Protein AF-V4KDW3-F1 (afdb_monomer)

Solvent-accessible surface area (backbone atoms only — not comparable to full-atom values): 5821 Å² total; per-residue (Å²): 132,80,84,69,62,55,68,58,55,50,51,54,54,51,50,53,52,52,46,55,50,48,41,76,74,33,95,88,52,86,75,80,82,82,65,56,66,59,31,44,49,50,57,61,69,44,87,76,80,88,71,72,94,68,83,57,84,56,68,83,44,46,60,58,104,44,97,83,48,57,18,69,60,44,49,53,48,30,48,46,49,45,51,56,52,51,52,49,64,76,66,58,132

Sequence (93 aa):
MSQKNALVNLHNKLLHQVVSKLNNETEQLSFVFLDYYNAFSSVFMNKRANLGTTKFENPLKTCCEDDVHPSQEGWSSVYTVLSKRVNQVLTEP

InterPro domains:
  IPR001087 GDSL lipase/esterase [PF00657] (2-74)
  IPR036514 SGNH hydrolase superfamily [G3DSA:3.40.50.1110] (2-92)

Secondary structure (DSSP, 8-state):
---TTHHHHHHHHHHHHHHHHHHHH-TT-------HHHHHHHHHH-SS-SS-SS----TT-BSSS-SSSB-HHHHHHHHHHHHHHHHHHHH--

Radius of gyration: 15.78 Å; Cα contacts (8 Å, |Δi|>4): 55; chains: 1; bounding box: 35×26×39 Å

Foldseek 3Di:
DDPPPVVVVVVVVVVVVVLVVVPVVDPPDHDDDQPLVCLLCVLLVDQDDDQDPQRPNDQQDACDPDRPHGHPSSVVSSCSSRVVVVVVVVPDD

Structure (mmCIF, N/CA/C/O backbone):
data_AF-V4KDW3-F1
#
_entry.id   AF-V4KDW3-F1
#
loop_
_atom_site.group_PDB
_atom_site.id
_atom_site.type_symbol
_atom_site.label_atom_id
_atom_site.label_alt_id
_atom_site.label_comp_i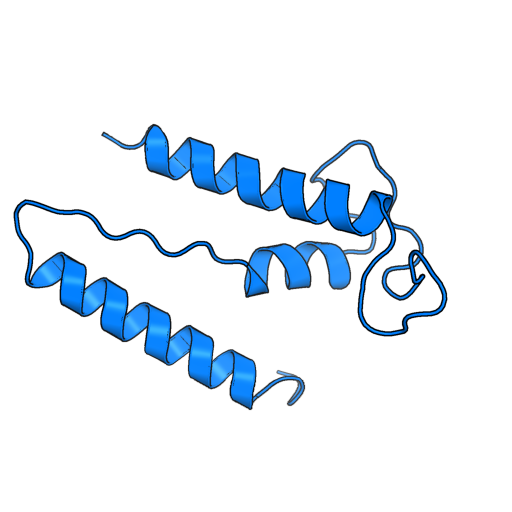d
_atom_site.label_asym_id
_atom_site.label_entity_id
_atom_site.label_seq_id
_atom_site.pdbx_PDB_ins_code
_atom_site.Cartn_x
_atom_site.Cartn_y
_atom_site.Cartn_z
_atom_site.occupancy
_atom_site.B_iso_or_equiv
_atom_site.auth_seq_id
_atom_site.auth_comp_id
_atom_site.auth_asym_id
_atom_site.auth_atom_id
_atom_site.pdbx_PDB_model_num
ATOM 1 N N . MET A 1 1 ? -12.613 9.573 -17.137 1.00 43.22 1 MET A N 1
ATOM 2 C CA . MET A 1 1 ? -11.399 8.978 -16.534 1.00 43.22 1 MET A CA 1
ATOM 3 C C . MET A 1 1 ? -11.167 7.618 -17.178 1.00 43.22 1 MET A C 1
ATOM 5 O O . MET A 1 1 ? -12.127 6.885 -17.359 1.00 43.22 1 MET A O 1
ATOM 9 N N . SER A 1 2 ? -9.937 7.356 -17.625 1.00 52.00 2 SER A N 1
ATOM 10 C CA . SER A 1 2 ? -9.518 6.194 -18.429 1.00 52.00 2 SER A CA 1
ATOM 11 C C . SER A 1 2 ? -9.966 4.841 -17.847 1.00 52.00 2 SER A C 1
ATOM 13 O O . SER A 1 2 ? -9.775 4.589 -16.663 1.00 52.00 2 SER A O 1
ATOM 15 N N . GLN A 1 3 ? -10.520 3.964 -18.691 1.00 62.94 3 GLN A N 1
ATOM 16 C CA . GLN A 1 3 ? -11.098 2.643 -18.374 1.00 62.94 3 GLN A CA 1
ATOM 17 C C . GLN A 1 3 ? -10.041 1.557 -18.041 1.00 62.94 3 GLN A C 1
ATOM 19 O O . GLN A 1 3 ? -10.317 0.363 -18.129 1.00 62.94 3 GLN A O 1
ATOM 24 N N . LYS A 1 4 ? -8.807 1.939 -17.685 1.00 73.81 4 LYS A N 1
ATOM 25 C CA . LYS A 1 4 ? -7.746 0.992 -17.303 1.00 73.81 4 LYS A CA 1
ATOM 26 C C . LYS A 1 4 ? -7.956 0.518 -15.863 1.00 73.81 4 LYS A C 1
ATOM 28 O O . LYS A 1 4 ? -8.308 1.312 -14.994 1.00 73.81 4 LYS A O 1
ATOM 33 N N . ASN A 1 5 ? -7.723 -0.772 -15.617 1.00 83.31 5 ASN A N 1
ATOM 34 C CA . ASN A 1 5 ? -7.802 -1.397 -14.290 1.00 83.31 5 ASN A CA 1
ATOM 35 C C . ASN A 1 5 ? -9.180 -1.276 -13.602 1.00 83.31 5 ASN A C 1
ATOM 37 O O . ASN A 1 5 ? -9.259 -1.220 -12.378 1.00 83.31 5 ASN A O 1
ATOM 41 N N . ALA A 1 6 ? -10.281 -1.253 -14.366 1.00 90.44 6 ALA A N 1
ATOM 42 C CA . ALA A 1 6 ? -11.638 -1.081 -13.831 1.00 90.44 6 ALA A CA 1
ATOM 43 C C . ALA A 1 6 ? -12.004 -2.096 -12.728 1.00 90.44 6 ALA A C 1
ATOM 45 O O . ALA A 1 6 ? -12.577 -1.709 -11.711 1.00 90.44 6 ALA A O 1
ATOM 46 N N . LEU A 1 7 ? -11.617 -3.367 -12.892 1.00 93.00 7 LEU A N 1
ATOM 47 C CA . LEU A 1 7 ? -11.830 -4.404 -11.879 1.00 93.00 7 LEU A CA 1
ATOM 48 C C . LEU A 1 7 ? -11.046 -4.124 -10.588 1.00 93.00 7 LEU A C 1
ATOM 50 O O . LEU A 1 7 ? -11.600 -4.248 -9.501 1.00 93.00 7 LEU A O 1
ATOM 54 N N . VAL A 1 8 ? -9.787 -3.691 -10.700 1.00 90.56 8 VAL A N 1
ATOM 55 C CA . VAL A 1 8 ? -8.944 -3.328 -9.547 1.00 90.56 8 VAL A CA 1
ATOM 56 C C . VAL A 1 8 ? -9.523 -2.112 -8.820 1.00 90.56 8 VAL A C 1
ATOM 58 O O . VAL A 1 8 ? -9.614 -2.111 -7.595 1.00 90.56 8 VAL A O 1
ATOM 61 N N . ASN A 1 9 ? -9.994 -1.105 -9.564 1.00 89.75 9 ASN A N 1
ATOM 62 C CA . ASN A 1 9 ? -10.67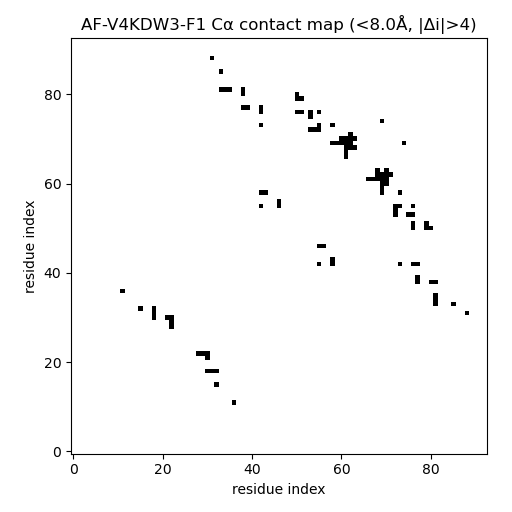5 0.061 -8.995 1.00 89.75 9 ASN A CA 1
ATOM 63 C C . ASN A 1 9 ? -11.943 -0.342 -8.229 1.00 89.75 9 ASN A C 1
ATOM 65 O O . ASN A 1 9 ? -12.175 0.147 -7.123 1.00 89.75 9 ASN A O 1
ATOM 69 N N . LEU A 1 10 ? -12.755 -1.240 -8.799 1.00 94.19 10 LEU A N 1
ATOM 70 C CA . LEU A 1 10 ? -13.955 -1.749 -8.140 1.00 94.19 10 LEU A CA 1
ATOM 71 C C . LEU A 1 10 ? -13.603 -2.534 -6.871 1.00 94.19 10 LEU A C 1
ATOM 73 O O . LEU A 1 10 ? -14.177 -2.261 -5.821 1.00 94.19 10 LEU A O 1
ATOM 77 N N . HIS A 1 11 ? -12.648 -3.463 -6.956 1.00 93.88 11 HIS A N 1
ATOM 78 C CA . HIS A 1 11 ? -12.193 -4.257 -5.817 1.00 93.88 11 HIS A CA 1
ATOM 79 C C . HIS A 1 11 ? -11.719 -3.369 -4.663 1.00 93.88 11 HIS A C 1
ATOM 81 O O . HIS A 1 11 ? -12.228 -3.498 -3.553 1.00 93.88 11 HIS A O 1
ATOM 87 N N . ASN A 1 12 ? -10.817 -2.418 -4.934 1.00 93.06 12 ASN A N 1
ATOM 88 C CA . ASN A 1 12 ? -10.303 -1.516 -3.905 1.00 93.06 12 ASN A CA 1
ATOM 89 C C . ASN A 1 12 ? -11.427 -0.666 -3.304 1.00 93.06 12 ASN A C 1
ATOM 91 O O . ASN A 1 12 ? -11.511 -0.545 -2.086 1.00 93.06 12 ASN A O 1
ATOM 95 N N . LYS A 1 13 ? -12.351 -0.146 -4.126 1.00 93.56 13 LYS A N 1
ATOM 96 C CA . LYS A 1 13 ? -13.515 0.602 -3.629 1.00 93.56 13 LYS A CA 1
ATOM 97 C C . LYS A 1 13 ? -14.367 -0.229 -2.662 1.00 93.56 13 LYS A C 1
ATOM 99 O O . LYS A 1 13 ? -14.746 0.279 -1.611 1.00 93.56 13 LYS A O 1
ATOM 104 N N . LEU A 1 14 ? -14.667 -1.482 -3.005 1.00 95.94 14 LEU A N 1
ATOM 105 C CA . LEU A 1 14 ? -15.455 -2.370 -2.146 1.00 95.94 14 LEU A CA 1
ATOM 106 C C . LEU A 1 14 ? -14.691 -2.746 -0.867 1.00 95.94 14 LEU A C 1
ATOM 108 O O . LEU A 1 14 ? -15.277 -2.737 0.212 1.00 95.94 14 LEU A O 1
ATOM 112 N N . LEU A 1 15 ? -13.383 -3.005 -0.962 1.00 94.62 15 LEU A N 1
ATOM 113 C CA . LEU A 1 15 ? -12.529 -3.295 0.192 1.00 94.62 15 LEU A CA 1
ATOM 114 C C . LEU A 1 15 ? -12.537 -2.139 1.202 1.00 94.62 15 LEU A C 1
ATOM 116 O O . LEU A 1 15 ? -12.769 -2.359 2.388 1.00 94.62 15 LEU A O 1
ATOM 120 N N . HIS A 1 16 ? -12.374 -0.903 0.725 1.00 92.88 16 HIS A N 1
ATOM 121 C CA . HIS A 1 16 ? -12.483 0.300 1.551 1.00 92.88 16 HIS A CA 1
ATOM 122 C C . HIS A 1 16 ? -13.827 0.395 2.285 1.00 92.88 16 HIS A C 1
ATOM 124 O O . HIS A 1 16 ? -13.863 0.725 3.470 1.00 92.88 16 HIS A O 1
ATOM 130 N N . GLN A 1 17 ? -14.934 0.102 1.594 1.00 94.81 17 GLN A N 1
ATOM 131 C CA . GLN A 1 17 ? -16.270 0.135 2.193 1.00 94.81 17 GLN A CA 1
ATOM 132 C C . GLN A 1 17 ? -16.424 -0.913 3.299 1.00 94.81 17 GLN A C 1
ATOM 134 O O . GLN A 1 17 ? -16.964 -0.603 4.358 1.00 94.81 17 GLN A O 1
ATOM 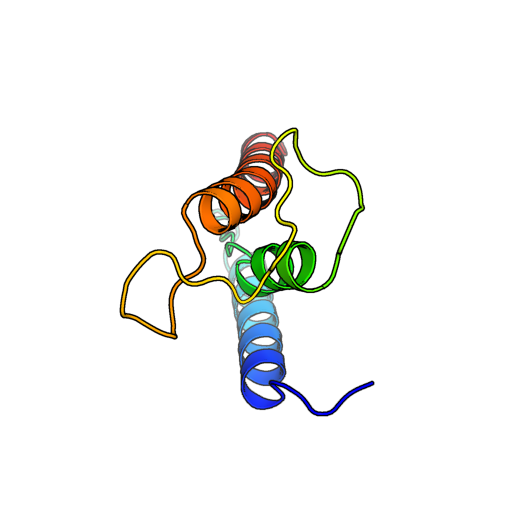139 N N . VAL A 1 18 ? -15.929 -2.134 3.078 1.00 94.81 18 VAL A N 1
ATOM 140 C CA . VAL A 1 18 ? -16.007 -3.216 4.069 1.00 94.81 18 VAL A CA 1
ATOM 141 C C . VAL A 1 18 ? -15.136 -2.919 5.290 1.00 94.81 18 VAL A C 1
ATOM 143 O O . VAL A 1 18 ? -15.605 -3.101 6.407 1.00 94.81 18 VAL A O 1
ATOM 146 N N . VAL A 1 19 ? -13.916 -2.402 5.109 1.00 92.50 19 VAL A N 1
ATOM 147 C CA . VAL A 1 19 ? -13.038 -2.021 6.233 1.00 92.50 19 VAL A CA 1
ATOM 148 C C . VAL A 1 19 ? -13.628 -0.855 7.029 1.00 92.50 19 VAL A C 1
ATOM 150 O O . VAL A 1 19 ? -13.623 -0.885 8.255 1.00 92.50 19 VAL A O 1
ATOM 153 N N . SER A 1 20 ? -14.203 0.147 6.355 1.00 91.69 20 SER A N 1
ATOM 154 C CA . SER A 1 20 ? -14.885 1.253 7.040 1.00 91.69 20 SER A CA 1
ATOM 155 C C . SER A 1 20 ? -16.097 0.772 7.833 1.00 91.69 20 SER A C 1
ATOM 157 O O . SER A 1 20 ? -16.314 1.243 8.945 1.00 91.69 20 SER A O 1
ATOM 159 N N . LYS A 1 21 ? -16.874 -0.167 7.281 1.00 94.31 21 LYS A N 1
ATOM 160 C CA . LYS A 1 21 ? -17.984 -0.788 8.001 1.00 94.31 21 LYS A CA 1
ATOM 161 C C . LYS A 1 21 ? -17.481 -1.547 9.231 1.00 94.31 21 LYS A C 1
ATOM 163 O O . LYS A 1 21 ? -18.025 -1.341 10.307 1.00 94.31 21 LYS A O 1
ATOM 168 N N . L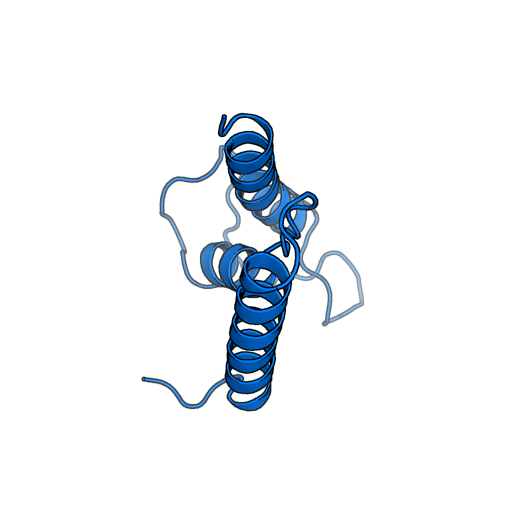EU A 1 22 ? -16.433 -2.358 9.073 1.00 93.31 22 LEU A N 1
ATOM 169 C CA . LEU A 1 22 ? -15.828 -3.121 10.164 1.00 93.31 22 LEU A CA 1
ATOM 170 C C . LEU A 1 22 ? -15.407 -2.202 11.318 1.00 93.31 22 LEU A C 1
ATOM 172 O O . LEU A 1 22 ? -15.831 -2.436 12.440 1.00 93.31 22 LEU A O 1
ATOM 176 N N . ASN A 1 23 ? -14.685 -1.114 11.032 1.00 91.81 23 ASN A N 1
ATOM 177 C CA . ASN A 1 23 ? -14.265 -0.143 12.052 1.00 91.81 23 ASN A CA 1
ATOM 178 C C . ASN A 1 23 ? -15.438 0.526 12.783 1.00 91.81 23 ASN A C 1
ATOM 180 O O . ASN A 1 23 ? -15.323 0.830 13.963 1.00 91.81 23 ASN A O 1
ATOM 184 N N . ASN A 1 24 ? -16.567 0.748 12.107 1.00 91.88 24 ASN A N 1
ATOM 185 C CA . ASN A 1 24 ? -17.759 1.314 12.745 1.00 91.88 24 ASN A CA 1
ATOM 186 C C . ASN A 1 24 ? -18.495 0.297 13.632 1.00 91.88 24 ASN A C 1
ATOM 188 O O . ASN A 1 24 ? -19.254 0.695 14.511 1.00 91.88 24 ASN A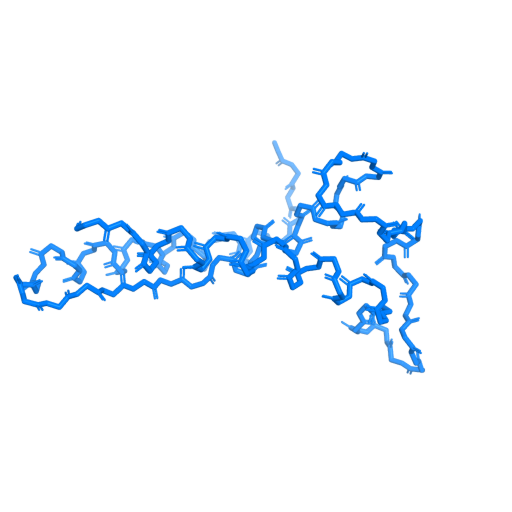 O 1
ATOM 192 N N . GLU A 1 25 ? -18.314 -1.001 13.378 1.00 94.25 25 GLU A N 1
ATOM 193 C CA . GLU A 1 25 ? -18.947 -2.097 14.121 1.00 94.25 25 GLU A CA 1
ATOM 194 C C . GLU A 1 25 ? -18.041 -2.657 15.236 1.00 94.25 25 GLU A C 1
ATOM 196 O O . GLU A 1 25 ? -18.516 -3.408 16.088 1.00 94.25 25 GLU A O 1
ATOM 201 N N . THR A 1 26 ? -16.753 -2.292 15.267 1.00 89.31 26 THR A N 1
ATOM 202 C CA . THR A 1 26 ? -15.786 -2.728 16.285 1.00 89.31 26 THR A CA 1
ATOM 203 C C . THR A 1 26 ? -15.249 -1.554 17.102 1.00 89.31 26 THR A C 1
ATOM 205 O O . THR A 1 26 ? -14.330 -0.862 16.681 1.00 89.31 26 THR A O 1
ATOM 208 N N . GLU A 1 27 ? -15.762 -1.370 18.320 1.00 79.12 27 GLU A N 1
ATOM 209 C CA . GLU A 1 27 ? -15.420 -0.222 19.182 1.00 79.12 27 GLU A CA 1
ATOM 210 C C . GLU A 1 27 ? -13.993 -0.246 19.765 1.00 79.12 27 GLU A C 1
ATOM 212 O O . GLU A 1 27 ? -13.499 0.776 20.230 1.00 79.12 27 GLU A O 1
ATOM 217 N N . GLN A 1 28 ? -13.326 -1.404 19.775 1.00 81.75 28 GLN A N 1
ATOM 218 C CA . GLN A 1 28 ? -12.036 -1.592 20.463 1.00 81.75 28 GLN A CA 1
ATOM 219 C C . GLN A 1 28 ? -10.858 -1.867 19.523 1.00 81.75 28 GLN A C 1
ATOM 221 O O . GLN A 1 28 ? -9.719 -1.934 19.981 1.00 81.75 28 GLN A O 1
ATOM 226 N N . LEU A 1 29 ? -11.114 -2.070 18.228 1.00 85.31 29 LEU A N 1
ATOM 227 C CA . LEU A 1 29 ? -10.095 -2.460 17.258 1.00 85.31 29 LEU A CA 1
ATOM 228 C C . LEU A 1 29 ? -10.181 -1.575 16.020 1.00 85.31 29 LEU A C 1
ATOM 230 O O . LEU A 1 29 ? -11.228 -1.485 15.385 1.00 85.31 29 LEU A O 1
ATOM 234 N N . SER A 1 30 ? -9.044 -0.983 15.662 1.00 84.56 30 SER A N 1
ATOM 235 C CA . SER A 1 30 ? -8.883 -0.225 14.426 1.00 84.56 30 SER A CA 1
ATOM 236 C C . SER A 1 30 ? -8.228 -1.099 13.366 1.00 84.56 30 SER A C 1
ATOM 238 O O . SER A 1 30 ? -7.087 -1.540 13.509 1.00 84.56 30 SER A O 1
ATOM 240 N N . PHE A 1 31 ? -8.946 -1.326 12.273 1.00 87.94 31 PHE A N 1
ATOM 241 C CA . PHE A 1 31 ? -8.446 -2.006 11.092 1.00 87.94 31 PHE A CA 1
ATOM 242 C C . PHE A 1 31 ? -7.971 -0.980 10.072 1.00 87.94 31 PHE A C 1
ATOM 244 O O . PHE A 1 31 ? -8.716 -0.112 9.611 1.00 87.94 31 PHE A O 1
ATOM 251 N N . VAL A 1 32 ? -6.710 -1.118 9.688 1.00 83.81 32 VAL A N 1
ATOM 252 C CA . VAL A 1 32 ? -6.059 -0.280 8.688 1.00 83.81 32 VAL A CA 1
ATOM 253 C C . VAL A 1 32 ? -5.756 -1.163 7.492 1.00 83.81 32 VAL A C 1
ATOM 255 O O . VAL A 1 32 ? -5.199 -2.250 7.639 1.00 83.81 32 VAL A O 1
ATOM 258 N N . PHE A 1 33 ? -6.103 -0.702 6.295 1.00 83.69 33 PHE A N 1
ATOM 259 C CA . PHE A 1 33 ? -5.679 -1.355 5.063 1.00 83.69 33 PHE A CA 1
ATOM 260 C C . PHE A 1 33 ? -4.516 -0.558 4.457 1.00 83.69 33 PHE A C 1
ATOM 262 O O . PHE A 1 33 ? -4.493 0.675 4.475 1.00 83.69 33 PHE A O 1
ATOM 269 N N . LEU A 1 34 ? -3.533 -1.270 3.914 1.00 85.81 34 LEU A N 1
ATOM 270 C CA . LEU A 1 34 ? -2.409 -0.652 3.230 1.00 85.81 34 LEU A CA 1
ATOM 271 C C . LEU A 1 34 ? -2.806 -0.338 1.782 1.00 85.81 34 LEU A C 1
ATOM 273 O O . LEU A 1 34 ? -3.040 -1.247 0.987 1.00 85.81 34 LEU A O 1
ATOM 277 N N . ASP A 1 35 ? -2.863 0.946 1.429 1.00 87.12 35 ASP A N 1
ATOM 278 C CA . ASP A 1 35 ? -3.262 1.422 0.096 1.00 87.12 35 ASP A CA 1
ATOM 279 C C . ASP A 1 35 ? -2.152 1.239 -0.951 1.00 87.12 35 ASP A C 1
ATOM 281 O O . ASP A 1 35 ? -1.517 2.182 -1.437 1.00 87.12 35 ASP A O 1
ATOM 285 N N . TYR A 1 36 ? -1.902 -0.025 -1.277 1.00 88.00 36 TYR A N 1
ATOM 286 C CA . TYR A 1 36 ? -0.867 -0.438 -2.211 1.00 88.00 36 TYR A CA 1
ATOM 287 C C . TYR A 1 36 ? -1.138 0.056 -3.631 1.00 88.00 36 TYR A C 1
ATOM 289 O O . TYR A 1 36 ? -0.218 0.452 -4.345 1.00 88.00 36 TYR A O 1
ATOM 297 N N . TYR A 1 37 ? -2.412 0.085 -4.031 1.00 88.75 37 TYR A N 1
ATOM 298 C CA . TYR A 1 37 ? -2.812 0.514 -5.363 1.00 88.75 37 TYR A CA 1
ATOM 299 C C . TYR A 1 37 ? -2.481 1.981 -5.618 1.00 88.75 37 TYR A C 1
ATOM 301 O O . TYR A 1 37 ? -1.875 2.286 -6.647 1.00 88.75 37 TYR A O 1
ATOM 309 N N . ASN A 1 38 ? -2.82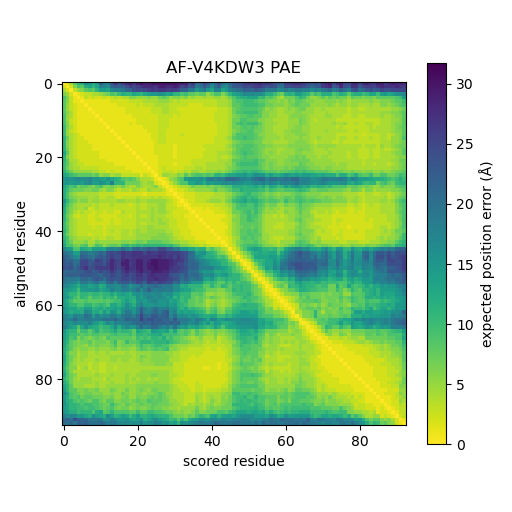9 2.893 -4.703 1.00 85.88 38 ASN A N 1
ATOM 310 C CA . ASN A 1 38 ? -2.492 4.301 -4.894 1.00 85.88 38 ASN A CA 1
ATOM 311 C C . ASN A 1 38 ? -1.000 4.559 -4.690 1.00 85.88 38 ASN A C 1
ATOM 313 O O . ASN A 1 38 ? -0.447 5.393 -5.404 1.00 85.88 38 ASN A O 1
ATOM 317 N N . ALA A 1 39 ? -0.325 3.840 -3.785 1.00 85.75 39 ALA A N 1
ATOM 318 C CA . ALA A 1 39 ? 1.126 3.950 -3.648 1.00 85.75 39 ALA A CA 1
ATOM 319 C C . ALA A 1 39 ? 1.832 3.590 -4.963 1.00 85.75 39 ALA A C 1
ATOM 321 O O . ALA A 1 39 ? 2.570 4.410 -5.513 1.00 85.75 39 ALA A O 1
ATOM 322 N N . PHE A 1 40 ? 1.514 2.425 -5.527 1.00 84.88 40 PHE A N 1
ATOM 323 C CA . PHE A 1 40 ? 2.047 1.982 -6.810 1.00 84.88 40 PHE A CA 1
ATOM 324 C C . PHE A 1 40 ? 1.653 2.924 -7.952 1.00 84.88 40 PHE A C 1
ATOM 326 O O . PHE A 1 40 ? 2.515 3.396 -8.688 1.00 84.88 40 PHE A O 1
ATOM 333 N N . SER A 1 41 ? 0.366 3.262 -8.074 1.00 83.25 41 SER A N 1
ATOM 334 C CA . SER A 1 41 ? -0.134 4.146 -9.135 1.00 83.25 41 SER A CA 1
ATOM 335 C C . SER A 1 41 ? 0.497 5.533 -9.066 1.00 83.25 41 SER A C 1
ATOM 337 O O . SER A 1 41 ? 0.770 6.123 -10.107 1.00 83.25 41 SER A O 1
ATOM 339 N N . SER A 1 42 ? 0.775 6.049 -7.865 1.00 81.44 42 SER A N 1
ATOM 340 C CA . SER A 1 42 ? 1.443 7.341 -7.701 1.00 81.44 42 SER A CA 1
ATOM 341 C C . SER A 1 42 ? 2.872 7.311 -8.235 1.00 81.44 42 SER A C 1
ATOM 343 O O . SER A 1 42 ? 3.241 8.212 -8.978 1.00 81.44 42 SER A O 1
ATOM 345 N N . VAL A 1 43 ? 3.642 6.259 -7.942 1.00 79.25 43 VAL A N 1
ATOM 346 C CA . VAL A 1 43 ? 5.011 6.074 -8.448 1.00 79.25 43 VAL A CA 1
ATOM 347 C C . VAL A 1 43 ? 5.009 5.813 -9.955 1.00 79.25 43 VAL A C 1
ATOM 349 O O . VAL A 1 43 ? 5.836 6.353 -10.683 1.00 79.25 43 VAL A O 1
ATOM 352 N N . PHE A 1 44 ? 4.049 5.026 -10.439 1.00 76.62 44 PHE A N 1
ATOM 353 C CA . PHE A 1 44 ? 3.940 4.647 -11.843 1.00 76.62 44 PHE A CA 1
ATOM 354 C C . PHE A 1 44 ? 3.492 5.809 -12.747 1.00 76.62 44 PHE A C 1
ATOM 356 O O . PHE A 1 44 ? 3.992 5.962 -13.861 1.00 76.62 44 PHE A O 1
ATOM 363 N N . MET A 1 45 ? 2.554 6.642 -12.278 1.00 74.69 45 MET A N 1
ATOM 364 C CA . MET A 1 45 ? 1.979 7.745 -13.059 1.00 74.69 45 MET A CA 1
ATOM 365 C C . MET A 1 45 ? 2.743 9.069 -12.910 1.00 74.69 45 MET A C 1
ATOM 367 O O . MET A 1 45 ? 2.691 9.894 -13.825 1.00 74.69 45 MET A O 1
ATOM 371 N N . ASN A 1 46 ? 3.464 9.306 -11.804 1.00 67.31 46 ASN A N 1
ATOM 372 C CA . ASN A 1 46 ? 4.273 10.518 -11.652 1.00 67.31 46 ASN A CA 1
ATOM 373 C C . ASN A 1 46 ? 5.690 10.330 -12.191 1.00 67.31 46 ASN A C 1
ATOM 375 O O . ASN A 1 46 ? 6.568 9.807 -11.517 1.00 67.31 46 ASN A O 1
ATOM 379 N N . LYS A 1 47 ? 5.969 10.932 -13.350 1.00 55.47 47 LYS A N 1
ATOM 380 C CA . LYS A 1 47 ? 7.334 11.050 -13.884 1.00 55.47 47 LYS A CA 1
ATOM 381 C C . LYS A 1 47 ? 8.255 12.028 -13.137 1.00 55.47 47 LYS A C 1
ATOM 383 O O . LYS A 1 47 ? 9.373 12.203 -13.606 1.00 55.47 47 LYS A O 1
ATOM 388 N N . ARG A 1 48 ? 7.843 12.709 -12.051 1.00 49.00 48 ARG A N 1
ATOM 389 C CA . ARG A 1 48 ? 8.696 13.743 -11.400 1.00 49.00 48 ARG A CA 1
ATOM 390 C C . ARG A 1 48 ? 8.266 14.297 -10.032 1.00 49.00 48 ARG A C 1
ATOM 392 O O . ARG A 1 48 ? 9.015 15.090 -9.474 1.00 49.00 48 ARG A O 1
ATOM 399 N N . ALA A 1 49 ? 7.106 13.949 -9.475 1.00 45.25 49 ALA A N 1
ATOM 400 C CA . ALA A 1 49 ? 6.606 14.653 -8.290 1.00 45.25 49 ALA A CA 1
ATOM 401 C C . ALA A 1 49 ? 6.985 13.965 -6.958 1.00 45.25 49 ALA A C 1
ATOM 403 O O . ALA A 1 49 ? 6.237 13.161 -6.415 1.00 45.25 49 ALA A O 1
ATOM 404 N N . ASN A 1 50 ? 8.136 14.376 -6.416 1.00 50.84 50 ASN A N 1
ATOM 405 C CA . ASN A 1 50 ? 8.306 14.755 -5.002 1.00 50.84 50 ASN A CA 1
ATOM 406 C C . ASN A 1 50 ? 8.204 13.701 -3.877 1.00 50.84 50 ASN A C 1
ATOM 408 O O . ASN A 1 50 ? 7.791 14.067 -2.776 1.00 50.84 50 ASN A O 1
ATOM 412 N N . LEU A 1 51 ? 8.601 12.435 -4.064 1.00 49.12 51 LEU A N 1
ATOM 413 C CA . LEU A 1 51 ? 8.529 11.446 -2.963 1.00 49.12 51 LEU A CA 1
ATOM 414 C C . LEU A 1 51 ? 9.827 10.684 -2.623 1.00 49.12 51 LEU A C 1
ATOM 416 O O . LEU A 1 51 ? 9.782 9.820 -1.756 1.00 49.12 51 LEU A O 1
ATOM 420 N N . GLY A 1 52 ? 10.989 11.028 -3.193 1.00 52.62 52 GLY A N 1
ATOM 421 C CA . GLY A 1 52 ? 12.271 10.423 -2.795 1.00 52.62 52 GLY A CA 1
ATOM 422 C C . GLY A 1 52 ? 13.454 10.798 -3.692 1.00 52.62 52 GLY A C 1
ATOM 423 O O . GLY A 1 52 ? 13.273 11.399 -4.749 1.00 52.62 52 GLY A O 1
ATOM 424 N N . THR A 1 53 ? 14.670 10.453 -3.254 1.00 50.94 53 THR A N 1
ATOM 425 C CA . THR A 1 53 ? 15.953 10.728 -3.937 1.00 50.94 53 THR A CA 1
ATOM 426 C C . THR A 1 53 ? 16.218 9.823 -5.146 1.00 50.94 53 THR A C 1
ATOM 428 O O . THR A 1 53 ? 17.112 10.107 -5.942 1.00 50.94 53 THR A O 1
ATOM 431 N N . THR A 1 54 ? 15.455 8.741 -5.305 1.00 54.59 54 THR A N 1
ATOM 432 C CA . THR A 1 54 ? 15.655 7.722 -6.339 1.00 54.59 54 THR A CA 1
ATOM 433 C C . THR A 1 54 ? 14.802 8.012 -7.572 1.00 54.59 54 THR A C 1
ATOM 435 O O . THR A 1 54 ? 13.575 8.078 -7.524 1.00 54.59 54 THR A O 1
ATOM 438 N N . LYS A 1 55 ? 15.467 8.219 -8.709 1.00 58.78 55 LYS A N 1
ATOM 439 C CA . LYS A 1 55 ? 14.837 8.604 -9.973 1.00 58.78 55 LYS A CA 1
ATOM 440 C C . LYS A 1 55 ? 14.283 7.366 -10.684 1.00 58.78 55 LYS A C 1
ATOM 442 O O . LYS A 1 55 ? 15.026 6.639 -11.331 1.00 58.78 55 LYS A O 1
ATOM 447 N N . PHE A 1 56 ? 12.973 7.141 -10.608 1.00 65.00 56 PHE A N 1
ATOM 448 C CA . PHE A 1 56 ? 12.302 6.080 -11.368 1.00 65.00 56 PHE A CA 1
ATOM 449 C C . PHE A 1 56 ? 11.993 6.557 -12.799 1.00 65.00 56 PHE A C 1
ATOM 451 O O . PHE A 1 56 ? 10.866 6.919 -13.132 1.00 65.00 56 PHE A O 1
ATOM 458 N N . GLU A 1 57 ? 13.028 6.656 -13.643 1.00 61.66 57 GLU A N 1
ATOM 459 C CA . GLU A 1 57 ? 12.907 7.257 -14.984 1.00 61.66 57 GLU A CA 1
ATOM 460 C C . GLU A 1 57 ? 12.026 6.459 -15.944 1.00 61.66 57 GLU A C 1
ATOM 462 O O . GLU A 1 57 ? 11.312 7.050 -16.762 1.00 61.66 57 GLU A O 1
ATOM 467 N N . ASN A 1 58 ? 12.086 5.129 -15.853 1.00 69.38 58 ASN A N 1
ATOM 468 C CA . ASN A 1 58 ? 11.364 4.236 -16.745 1.00 69.38 58 ASN A CA 1
ATOM 469 C C . ASN A 1 58 ? 10.476 3.280 -15.934 1.00 69.38 58 ASN A C 1
ATOM 471 O O . ASN A 1 58 ? 10.944 2.214 -15.537 1.00 69.38 58 ASN A O 1
ATOM 475 N N . PRO A 1 59 ? 9.199 3.639 -15.692 1.00 67.62 59 PRO A N 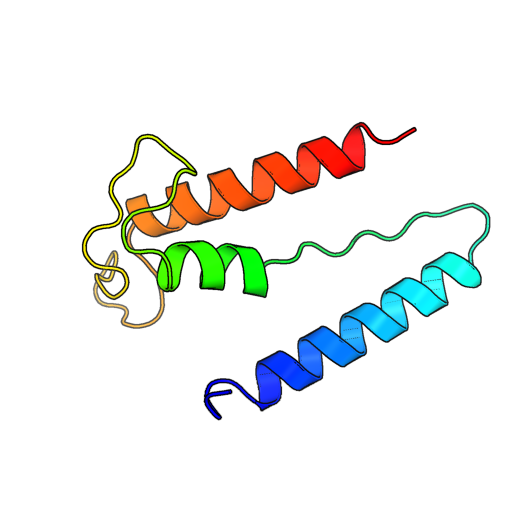1
ATOM 476 C CA . PRO A 1 59 ? 8.321 2.886 -14.798 1.00 67.62 59 PRO A CA 1
ATOM 477 C C . PRO A 1 59 ? 8.012 1.445 -15.207 1.00 67.62 59 PRO A C 1
ATOM 479 O O . PRO A 1 59 ? 7.548 0.652 -14.395 1.00 67.62 59 PRO A O 1
ATOM 482 N N . LEU A 1 60 ? 8.255 1.126 -16.476 1.00 73.12 60 LEU A N 1
ATOM 483 C CA . LEU A 1 60 ? 8.092 -0.201 -17.065 1.00 73.12 60 LEU A CA 1
ATOM 484 C C . LEU A 1 60 ? 9.426 -0.943 -17.213 1.00 73.12 60 LEU A C 1
ATOM 486 O O . LEU A 1 60 ? 9.470 -2.000 -17.830 1.00 73.12 60 LEU A O 1
ATOM 490 N N . LYS A 1 61 ? 10.529 -0.386 -16.697 1.00 73.06 61 LYS A N 1
ATOM 491 C CA . LYS A 1 61 ? 11.794 -1.112 -16.642 1.00 73.06 61 LYS A CA 1
ATOM 492 C C . LYS A 1 61 ? 11.657 -2.224 -15.609 1.00 73.06 61 LYS A C 1
ATOM 494 O O . LYS A 1 61 ? 11.491 -1.956 -14.416 1.00 73.06 61 LYS A O 1
ATOM 499 N N . THR A 1 62 ? 11.745 -3.450 -16.092 1.00 68.94 62 THR A N 1
ATOM 500 C CA . THR A 1 62 ? 11.740 -4.658 -15.276 1.00 68.94 62 THR A CA 1
ATOM 501 C C . THR A 1 62 ? 13.032 -4.755 -14.457 1.00 68.94 62 THR A C 1
ATOM 503 O O . THR A 1 62 ? 14.064 -4.173 -14.814 1.00 68.94 62 THR A O 1
ATOM 506 N N . CYS A 1 63 ? 12.983 -5.440 -13.310 1.00 71.25 63 CYS A N 1
ATOM 507 C CA . CYS A 1 63 ? 14.183 -5.731 -12.511 1.00 71.25 63 CYS A CA 1
ATOM 508 C C . CYS A 1 63 ? 15.013 -6.883 -13.096 1.00 71.25 63 CYS A C 1
ATOM 510 O O . CYS A 1 63 ? 16.234 -6.895 -12.949 1.00 71.25 63 CYS A O 1
ATOM 512 N N . CYS A 1 64 ? 14.323 -7.843 -13.717 1.00 67.50 64 CYS A N 1
ATOM 513 C CA . CYS A 1 64 ? 14.806 -9.154 -14.153 1.00 67.50 64 CYS A CA 1
ATOM 514 C C . CYS A 1 64 ? 14.105 -9.550 -15.473 1.00 67.50 64 CYS A C 1
ATOM 516 O O . CYS A 1 64 ? 13.347 -8.756 -16.031 1.00 67.50 64 CYS A O 1
ATOM 518 N N . GLU A 1 65 ? 14.290 -10.788 -15.945 1.00 70.38 65 GLU A N 1
ATOM 519 C CA . GLU A 1 65 ? 13.526 -11.393 -17.061 1.00 70.38 65 GLU A CA 1
ATOM 520 C C . GLU A 1 65 ? 12.046 -11.685 -16.713 1.00 70.38 65 GLU A C 1
ATOM 522 O O . GLU A 1 65 ? 11.449 -12.619 -17.243 1.00 70.38 65 GLU A O 1
ATOM 527 N N . ASP A 1 66 ? 11.440 -10.917 -15.804 1.00 69.12 66 ASP A N 1
ATOM 528 C CA . ASP A 1 66 ? 10.001 -10.961 -15.570 1.00 69.12 66 ASP A CA 1
ATOM 529 C C . ASP A 1 66 ? 9.367 -9.605 -15.902 1.00 69.12 66 ASP A C 1
ATOM 531 O O . ASP A 1 66 ? 9.876 -8.545 -15.545 1.00 69.12 66 ASP A O 1
ATOM 535 N N . ASP A 1 67 ? 8.254 -9.649 -16.633 1.00 65.94 67 ASP A N 1
ATOM 536 C CA . ASP A 1 67 ? 7.547 -8.457 -17.120 1.00 65.94 67 ASP A CA 1
ATOM 537 C C . ASP A 1 67 ? 6.526 -7.914 -16.107 1.00 65.94 67 ASP A C 1
ATOM 539 O O . ASP A 1 67 ? 5.722 -7.034 -16.423 1.00 65.94 67 ASP A O 1
ATOM 543 N N . VAL A 1 68 ? 6.513 -8.461 -14.888 1.00 73.94 68 VAL A N 1
ATOM 544 C CA . VAL A 1 68 ? 5.458 -8.205 -13.897 1.00 73.94 68 VAL A CA 1
ATOM 545 C C . VAL A 1 68 ? 5.963 -7.478 -12.653 1.00 73.94 68 VAL A C 1
ATOM 547 O O . VAL A 1 68 ? 5.146 -6.871 -11.956 1.00 73.94 68 VAL A O 1
ATOM 550 N N . HIS A 1 69 ? 7.276 -7.460 -12.392 1.00 74.00 69 HIS A N 1
ATOM 551 C CA . HIS A 1 69 ? 7.853 -6.751 -11.251 1.00 74.00 69 HIS A CA 1
ATOM 552 C C . HIS A 1 69 ? 8.674 -5.508 -11.667 1.00 74.00 69 HIS A C 1
ATOM 554 O O . HIS A 1 69 ? 9.544 -5.578 -12.541 1.00 74.00 69 HIS A O 1
ATOM 560 N N . PRO A 1 70 ? 8.456 -4.349 -11.007 1.00 73.50 70 PRO A N 1
ATOM 561 C CA . PRO A 1 70 ? 9.304 -3.167 -11.159 1.00 73.50 70 PRO A CA 1
ATOM 562 C C . PRO A 1 70 ? 10.770 -3.431 -10.817 1.00 73.50 70 PRO A C 1
ATOM 564 O O . PRO A 1 70 ? 11.078 -4.318 -10.021 1.00 73.50 70 PRO A O 1
ATOM 567 N N . SER A 1 71 ? 11.664 -2.576 -11.323 1.00 78.94 71 SER A N 1
ATOM 568 C CA . SER A 1 71 ? 13.059 -2.513 -10.871 1.00 78.94 71 SER A CA 1
ATOM 569 C C . SER A 1 71 ? 13.191 -2.289 -9.355 1.00 78.94 71 SER A C 1
ATOM 571 O O . SER A 1 71 ? 12.280 -1.776 -8.700 1.00 78.94 71 SER A O 1
ATOM 573 N N . GLN A 1 72 ? 14.370 -2.591 -8.801 1.00 81.75 72 GLN A N 1
ATOM 574 C CA . GLN A 1 72 ? 14.744 -2.263 -7.416 1.00 81.75 72 GLN A CA 1
ATOM 575 C C . GLN A 1 72 ? 14.414 -0.802 -7.046 1.00 81.75 72 GLN A C 1
ATOM 577 O O . GLN A 1 72 ? 13.885 -0.525 -5.971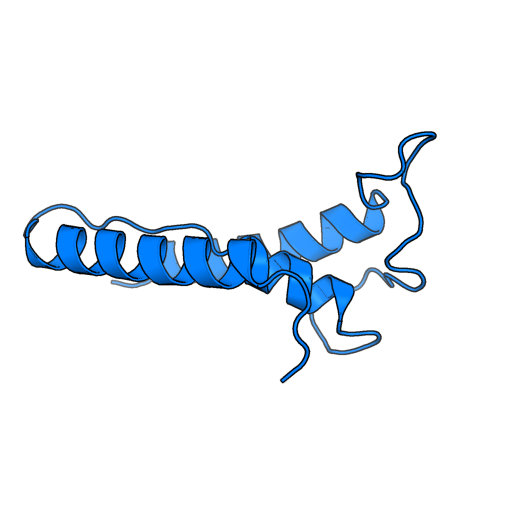 1.00 81.75 72 GLN A O 1
ATOM 582 N N . GLU A 1 73 ? 14.700 0.145 -7.942 1.00 79.06 73 GLU A N 1
ATOM 583 C CA . GLU A 1 73 ? 14.436 1.576 -7.738 1.00 79.06 73 GLU A CA 1
ATOM 584 C C . GLU A 1 73 ? 12.929 1.867 -7.703 1.00 79.06 73 GLU A C 1
ATOM 586 O O . GLU A 1 73 ? 12.464 2.676 -6.894 1.00 79.06 73 GLU A O 1
ATOM 591 N N . GLY A 1 74 ? 12.159 1.166 -8.543 1.00 78.62 74 GLY A N 1
ATOM 592 C CA . GLY A 1 74 ? 10.699 1.194 -8.523 1.00 78.62 74 GLY A CA 1
ATOM 593 C C . GLY A 1 74 ? 10.145 0.708 -7.188 1.00 78.62 74 GLY A C 1
ATOM 594 O O . GLY A 1 74 ? 9.363 1.416 -6.551 1.00 78.62 74 GLY A O 1
ATOM 595 N N . TRP A 1 75 ? 10.619 -0.442 -6.704 1.00 82.56 75 TRP A N 1
ATOM 596 C CA . TRP A 1 75 ? 10.229 -0.979 -5.399 1.00 82.56 75 TRP A CA 1
ATOM 597 C C . TRP A 1 75 ? 10.611 -0.066 -4.234 1.00 82.56 75 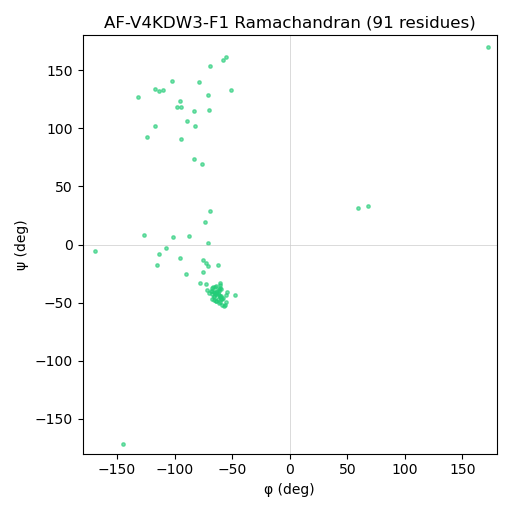TRP A C 1
ATOM 599 O O . TRP A 1 75 ? 9.784 0.185 -3.355 1.00 82.56 75 TRP A O 1
ATOM 609 N N . SER A 1 76 ? 11.819 0.501 -4.250 1.00 84.00 76 SER A N 1
ATOM 610 C CA . SER A 1 76 ? 12.268 1.468 -3.241 1.00 84.00 76 SER A CA 1
ATOM 611 C C . SER A 1 76 ? 11.378 2.716 -3.208 1.00 84.00 76 SER A C 1
ATOM 613 O O . SER A 1 76 ? 11.094 3.255 -2.134 1.00 84.00 76 SER A O 1
ATOM 615 N N . SER A 1 77 ? 10.910 3.174 -4.371 1.00 82.25 77 SER A N 1
ATOM 616 C CA . SER A 1 77 ? 10.003 4.320 -4.477 1.00 82.25 77 SER A CA 1
ATOM 617 C C . SER A 1 77 ? 8.631 3.994 -3.881 1.00 82.25 77 SER A C 1
ATOM 619 O O . SER A 1 77 ? 8.121 4.754 -3.058 1.00 82.25 77 SER A O 1
ATOM 621 N N . VAL A 1 78 ? 8.061 2.831 -4.217 1.00 83.19 78 VAL A N 1
ATOM 622 C CA . VAL A 1 78 ? 6.780 2.363 -3.656 1.00 83.19 78 VAL A CA 1
ATOM 623 C C . VAL A 1 78 ? 6.870 2.212 -2.135 1.00 83.19 78 VAL A C 1
ATOM 625 O O . VAL A 1 78 ? 6.001 2.710 -1.418 1.00 83.19 78 VAL A O 1
ATOM 628 N N . TYR A 1 79 ? 7.948 1.609 -1.628 1.00 86.06 79 TYR A N 1
ATOM 629 C CA . TYR A 1 79 ? 8.186 1.468 -0.190 1.00 86.06 79 TYR A CA 1
ATOM 630 C C . TYR A 1 79 ? 8.271 2.822 0.527 1.00 86.06 79 TYR A C 1
ATOM 632 O O . TYR A 1 79 ? 7.740 2.980 1.625 1.00 86.06 79 TYR A O 1
ATOM 640 N N . THR A 1 80 ? 8.884 3.829 -0.095 1.00 85.19 80 THR A N 1
ATOM 641 C CA . THR A 1 80 ? 8.988 5.172 0.496 1.00 85.19 80 THR A CA 1
ATOM 642 C C . THR A 1 80 ? 7.607 5.815 0.663 1.00 85.19 80 THR A C 1
ATOM 644 O O . THR A 1 80 ? 7.305 6.387 1.711 1.00 85.19 80 THR A O 1
ATOM 647 N N . VAL A 1 81 ? 6.721 5.659 -0.328 1.00 84.56 81 VAL A N 1
ATOM 648 C CA . VAL A 1 81 ? 5.333 6.144 -0.237 1.00 84.56 81 VAL A CA 1
ATOM 649 C C . VAL A 1 81 ? 4.550 5.396 0.842 1.00 84.56 81 VAL A C 1
ATOM 651 O O . VAL A 1 81 ? 3.851 6.021 1.643 1.00 84.56 81 VAL A O 1
ATOM 654 N N . LEU A 1 82 ? 4.676 4.068 0.879 1.00 87.31 82 LEU A N 1
ATOM 655 C CA . LEU A 1 82 ? 3.966 3.223 1.838 1.00 87.31 82 LEU A CA 1
ATOM 656 C C . LEU A 1 82 ? 4.423 3.466 3.276 1.00 87.31 82 LEU A C 1
ATOM 658 O O . LEU A 1 82 ? 3.583 3.674 4.144 1.00 87.31 82 LEU A O 1
ATOM 662 N N . SER A 1 83 ? 5.732 3.497 3.527 1.00 86.62 83 SER A N 1
ATOM 663 C CA . SER A 1 83 ? 6.291 3.691 4.872 1.00 86.62 83 SER A CA 1
ATOM 664 C C . SER A 1 83 ? 5.885 5.035 5.477 1.00 86.62 83 SER A C 1
ATOM 666 O O . SER A 1 83 ? 5.526 5.090 6.650 1.00 86.62 83 SER A O 1
ATOM 668 N N . LYS A 1 84 ? 5.824 6.107 4.674 1.00 84.69 84 LYS A N 1
ATOM 669 C CA . LYS A 1 84 ? 5.302 7.404 5.125 1.00 84.69 84 LYS A CA 1
ATOM 670 C C . LYS A 1 84 ? 3.847 7.309 5.595 1.00 84.69 84 LYS A C 1
ATOM 672 O O . LYS A 1 84 ? 3.523 7.865 6.639 1.00 84.69 84 LYS A O 1
ATOM 677 N N . ARG A 1 85 ? 2.986 6.605 4.848 1.00 81.19 85 ARG A N 1
ATOM 678 C CA . ARG A 1 85 ? 1.570 6.421 5.216 1.00 81.19 85 ARG A CA 1
ATOM 679 C C . ARG A 1 85 ? 1.395 5.514 6.430 1.00 81.19 85 ARG A C 1
ATOM 681 O O . ARG A 1 85 ? 0.600 5.832 7.301 1.00 81.19 85 ARG A O 1
ATOM 688 N N . VAL A 1 86 ? 2.146 4.416 6.508 1.00 83.75 86 VAL A N 1
ATOM 689 C CA . VAL A 1 86 ? 2.120 3.511 7.668 1.00 83.75 86 VAL A CA 1
ATOM 690 C C . VAL A 1 86 ? 2.522 4.262 8.932 1.00 83.75 86 VAL A C 1
ATOM 692 O O . VAL A 1 86 ? 1.812 4.191 9.926 1.00 83.75 86 VAL A O 1
ATOM 695 N N . ASN A 1 87 ? 3.603 5.043 8.879 1.00 82.06 87 ASN A N 1
ATOM 696 C CA . ASN A 1 87 ? 4.042 5.827 10.029 1.00 82.06 87 ASN A CA 1
ATOM 697 C C . ASN A 1 87 ? 2.992 6.853 10.460 1.00 82.06 87 ASN A C 1
ATOM 699 O O . ASN A 1 87 ? 2.779 6.997 11.653 1.00 82.06 87 ASN A O 1
ATOM 703 N N . GLN A 1 88 ? 2.311 7.519 9.519 1.00 81.12 88 GLN A N 1
ATOM 704 C CA . GLN A 1 88 ? 1.213 8.435 9.849 1.00 81.12 88 GLN A CA 1
ATOM 705 C C . GLN A 1 88 ? 0.127 7.722 10.654 1.00 81.12 88 GLN A C 1
ATOM 707 O O . GLN A 1 88 ? -0.149 8.141 11.772 1.00 81.12 88 GLN A O 1
ATOM 712 N N . VAL A 1 89 ? -0.380 6.595 10.151 1.00 78.31 89 VAL A N 1
ATOM 713 C CA . VAL A 1 89 ? -1.452 5.843 10.817 1.00 78.31 89 VAL A CA 1
ATOM 714 C C . VAL A 1 89 ? -1.023 5.285 12.178 1.00 78.31 89 VAL A C 1
ATOM 716 O O . VAL A 1 89 ? -1.815 5.271 13.109 1.00 78.31 89 VAL A O 1
ATOM 719 N N . LEU A 1 90 ? 0.232 4.853 12.330 1.00 75.75 90 LEU A N 1
ATOM 720 C CA . LEU A 1 90 ? 0.751 4.360 13.614 1.00 75.75 90 LEU A CA 1
ATOM 721 C C . LEU A 1 90 ? 0.994 5.470 14.650 1.00 75.75 90 LEU A C 1
ATOM 723 O O . LEU A 1 90 ? 1.191 5.168 15.824 1.00 75.75 90 LEU A O 1
ATOM 727 N N . THR A 1 91 ? 1.035 6.733 14.223 1.00 75.31 91 THR A N 1
ATOM 728 C CA . THR A 1 91 ? 1.241 7.900 15.099 1.00 75.31 91 THR A CA 1
ATOM 729 C C . THR A 1 91 ? -0.020 8.737 15.308 1.00 75.31 91 THR A C 1
ATOM 731 O O . THR A 1 91 ? 0.027 9.713 16.057 1.00 75.31 91 THR A O 1
ATOM 734 N N . GLU A 1 92 ? -1.125 8.386 14.648 1.00 62.00 92 GLU A N 1
ATOM 735 C CA . GLU A 1 92 ? -2.430 9.001 14.885 1.00 62.00 92 GLU A CA 1
ATOM 736 C C . GLU A 1 92 ? -2.959 8.545 16.263 1.00 62.00 92 GLU A C 1
ATOM 738 O O . GLU A 1 92 ? -2.900 7.347 16.555 1.00 62.00 92 GLU A O 1
ATOM 743 N N . PRO A 1 93 ? -3.371 9.484 17.141 1.00 52.88 93 PRO A N 1
ATOM 744 C CA . PRO A 1 93 ? -3.809 9.183 18.506 1.00 52.88 93 PRO A CA 1
ATOM 745 C C . PRO A 1 93 ? -5.134 8.419 18.573 1.00 52.88 93 PRO A C 1
ATOM 747 O O . PRO A 1 93 ? -5.982 8.606 17.670 1.00 52.88 93 PRO A O 1
#

Mean predicted aligned error: 8.27 Å

Organism: Eutrema salsugineum (NCBI:txid72664)

pLDDT: mean 78.16, std 13.45, range [43.22, 95.94]